Protein AF-A0A177D2L0-F1 (afdb_monomer_lite)

InterPro domains:
  IPR038883 Uncharacterized protein AN11006-like [PTHR42085] (9-120)
  IPR045518 2EXR domain [PF20150] (34-98)

pLDDT: mean 81.49, std 13.85, range [34.41, 97.06]

Structure (mmCIF, N/CA/C/O backbone):
data_AF-A0A177D2L0-F1
#
_entry.id   AF-A0A177D2L0-F1
#
l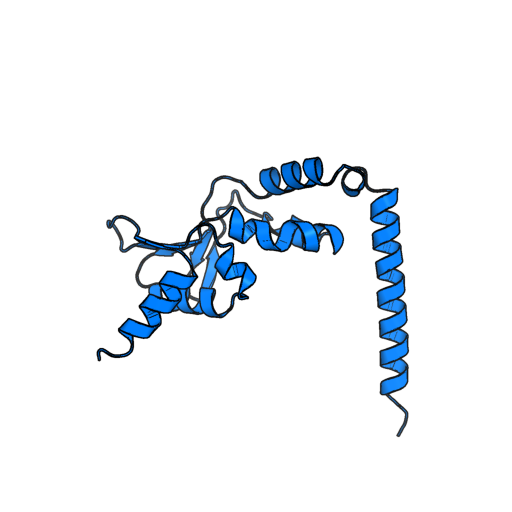oop_
_atom_site.group_PDB
_atom_site.id
_atom_site.type_symbol
_atom_site.label_atom_id
_atom_site.label_alt_id
_atom_site.label_comp_id
_atom_site.label_asym_id
_atom_site.label_entity_id
_atom_site.label_seq_id
_atom_site.pdbx_PDB_ins_code
_atom_site.Cartn_x
_atom_site.Cartn_y
_atom_site.Cartn_z
_atom_site.occupancy
_atom_site.B_iso_or_equiv
_atom_site.auth_seq_id
_atom_site.auth_comp_id
_atom_site.auth_asym_id
_atom_site.auth_atom_id
_atom_site.pdbx_PDB_model_num
ATOM 1 N N . MET A 1 1 ? -0.867 -37.130 28.688 1.00 40.59 1 MET A N 1
ATOM 2 C CA . MET A 1 1 ? -0.755 -36.187 27.551 1.00 40.59 1 MET A CA 1
ATOM 3 C C . MET A 1 1 ? -1.872 -35.152 27.675 1.00 40.59 1 MET A C 1
ATOM 5 O O . MET A 1 1 ? -3.003 -35.450 27.324 1.00 40.59 1 MET A O 1
ATOM 9 N N . LEU A 1 2 ? -1.595 -33.986 28.273 1.00 42.41 2 LEU A N 1
ATOM 10 C CA . LEU A 1 2 ? -2.592 -32.937 28.540 1.00 42.41 2 LEU A CA 1
ATOM 11 C C . LEU A 1 2 ? -2.680 -31.946 27.364 1.00 42.41 2 LEU A C 1
ATOM 13 O O . LEU A 1 2 ? -1.777 -31.159 27.110 1.00 42.41 2 LEU A O 1
ATOM 17 N N . ASN A 1 3 ? -3.772 -32.088 26.617 1.00 46.44 3 ASN A N 1
ATOM 18 C CA . ASN A 1 3 ? -4.626 -31.072 26.000 1.00 46.44 3 ASN A CA 1
ATOM 19 C C . ASN A 1 3 ? -4.050 -29.658 25.705 1.00 46.44 3 ASN A C 1
ATOM 21 O O . ASN A 1 3 ? -4.445 -28.681 26.334 1.00 46.44 3 ASN A O 1
ATOM 25 N N . ARG A 1 4 ? -3.193 -29.515 24.680 1.00 49.19 4 ARG A N 1
ATOM 26 C CA . ARG A 1 4 ? -2.777 -28.193 24.144 1.00 49.19 4 ARG A CA 1
ATOM 27 C C . ARG A 1 4 ? -3.890 -27.434 23.398 1.00 49.19 4 ARG A C 1
ATOM 29 O O . ARG A 1 4 ? -3.828 -26.215 23.286 1.00 49.19 4 ARG A O 1
ATOM 36 N N . ARG A 1 5 ? -4.924 -28.128 22.904 1.00 50.12 5 ARG A N 1
ATOM 37 C CA . ARG A 1 5 ? -5.971 -27.525 22.053 1.00 50.12 5 ARG A CA 1
ATOM 38 C C . ARG A 1 5 ? -6.966 -26.656 22.831 1.00 50.12 5 ARG A C 1
ATOM 40 O O . ARG A 1 5 ? -7.443 -25.657 22.304 1.00 50.12 5 ARG A O 1
ATOM 47 N N . SER A 1 6 ? -7.256 -26.988 24.090 1.00 52.00 6 SER A N 1
ATOM 48 C CA . SER A 1 6 ? -8.189 -26.199 24.912 1.00 52.00 6 SER A CA 1
ATOM 49 C C . SER A 1 6 ? -7.592 -24.878 25.410 1.00 52.00 6 SER A C 1
ATOM 51 O O . SER A 1 6 ? -8.316 -23.894 25.533 1.00 52.00 6 SER A O 1
ATOM 53 N N . THR A 1 7 ? -6.277 -24.818 25.639 1.00 55.44 7 THR A N 1
ATOM 54 C CA . THR A 1 7 ? -5.583 -23.585 26.047 1.00 55.44 7 THR A CA 1
ATOM 55 C C . THR A 1 7 ? -5.436 -22.586 24.897 1.00 55.44 7 THR A C 1
ATOM 57 O O . THR A 1 7 ? -5.599 -21.389 25.112 1.00 55.44 7 THR A O 1
ATOM 60 N N . GLU A 1 8 ? -5.200 -23.061 23.668 1.00 56.16 8 GLU A N 1
ATOM 61 C CA . GLU A 1 8 ? -5.127 -22.203 22.472 1.00 56.16 8 GLU A CA 1
ATOM 62 C C . GLU A 1 8 ? -6.487 -21.582 22.128 1.00 56.16 8 GLU A C 1
ATOM 64 O O . GLU A 1 8 ? -6.562 -20.399 21.800 1.00 56.16 8 GLU A O 1
ATOM 69 N N . SER A 1 9 ? -7.572 -22.350 22.283 1.00 60.62 9 SER A N 1
ATOM 70 C CA . SER A 1 9 ? -8.937 -21.862 22.067 1.00 60.62 9 SER A CA 1
ATOM 71 C C . SER A 1 9 ? -9.327 -20.754 23.050 1.00 60.62 9 SER A C 1
ATOM 73 O O . SER A 1 9 ? -9.903 -19.756 22.626 1.00 60.62 9 SER A O 1
ATOM 75 N N . GLY A 1 10 ? -9.014 -20.910 24.343 1.00 67.88 10 GLY A N 1
ATOM 76 C CA . GLY A 1 10 ? -9.335 -19.915 25.376 1.00 67.88 10 GLY A CA 1
ATOM 77 C C . GLY A 1 10 ? -8.504 -18.631 25.266 1.00 67.88 10 GLY A C 1
ATOM 78 O O . GLY A 1 10 ? -9.001 -17.527 25.494 1.00 67.88 10 GLY A O 1
ATOM 79 N N . PHE A 1 11 ? -7.240 -18.762 24.857 1.00 64.75 11 PHE A N 1
ATOM 80 C CA . PHE A 1 11 ? -6.363 -17.621 24.605 1.00 64.75 11 PHE A CA 1
ATOM 81 C C . PHE A 1 11 ? -6.813 -16.826 23.371 1.00 64.75 11 PHE A C 1
ATOM 83 O O . PHE A 1 11 ? -6.922 -15.602 23.429 1.00 64.75 11 PHE A O 1
ATOM 90 N N . ALA A 1 12 ? -7.156 -17.513 22.277 1.00 68.88 12 ALA A N 1
ATOM 91 C CA . ALA A 1 12 ? -7.667 -16.873 21.069 1.00 68.88 12 ALA A CA 1
ATOM 92 C C . ALA A 1 12 ? -8.987 -16.123 21.321 1.00 68.88 12 ALA A C 1
ATOM 94 O O . ALA A 1 12 ? -9.132 -14.989 20.864 1.00 68.88 12 ALA A O 1
ATOM 95 N N . SER A 1 13 ? -9.919 -16.700 22.090 1.00 67.44 13 SER A N 1
ATOM 96 C CA . SER A 1 13 ? -11.178 -16.027 22.435 1.00 67.44 13 SER A CA 1
ATOM 97 C C . SER A 1 13 ? -10.964 -14.755 23.257 1.00 67.44 13 SER A C 1
ATOM 99 O O . SER A 1 13 ? -11.576 -13.733 22.960 1.00 67.44 13 SER A O 1
ATOM 101 N N . HIS A 1 14 ? -10.051 -14.774 24.235 1.00 71.19 14 HIS A N 1
ATOM 102 C CA . HIS A 1 14 ? -9.740 -13.592 25.043 1.00 71.19 14 HIS A CA 1
ATOM 103 C C . HIS A 1 14 ? -9.082 -12.481 24.206 1.00 71.19 14 HIS A C 1
ATOM 105 O O . HIS A 1 14 ? -9.420 -11.305 24.342 1.00 71.19 14 HIS A O 1
ATOM 111 N N . VAL A 1 15 ? -8.158 -12.842 23.308 1.00 73.12 15 VAL A N 1
ATOM 112 C CA . VAL A 1 15 ? -7.499 -11.887 22.401 1.00 73.12 15 VAL A CA 1
ATOM 113 C C . VAL A 1 15 ? -8.511 -11.223 21.466 1.00 73.12 15 VAL A C 1
ATOM 115 O O . VAL A 1 15 ? -8.476 -10.004 21.313 1.00 73.12 15 VAL A O 1
ATOM 118 N N . LEU A 1 16 ? -9.433 -11.994 20.879 1.00 72.38 16 LEU A N 1
ATOM 119 C CA . LEU A 1 16 ? -10.491 -11.452 20.019 1.00 72.38 16 LEU A CA 1
ATOM 120 C C . LEU A 1 16 ? -11.417 -10.505 20.794 1.00 72.38 16 LEU A C 1
ATOM 122 O O . LEU A 1 16 ? -11.662 -9.391 20.339 1.00 72.38 16 LEU A O 1
ATOM 126 N N . GLN A 1 17 ? -11.833 -10.894 22.000 1.00 67.69 17 GLN A N 1
ATOM 127 C CA . GLN A 1 17 ? -12.688 -10.071 22.856 1.00 67.69 17 GLN A CA 1
ATOM 128 C C . GLN A 1 17 ? -12.019 -8.739 23.242 1.00 67.69 17 GLN A C 1
ATOM 130 O O . GLN A 1 17 ? -12.629 -7.678 23.126 1.00 67.69 17 GLN A O 1
ATOM 135 N N . THR A 1 18 ? -10.730 -8.772 23.596 1.00 77.50 18 THR A N 1
ATOM 136 C CA . THR A 1 18 ? -9.948 -7.565 23.936 1.00 77.50 18 THR A CA 1
ATOM 137 C C . THR A 1 18 ? -9.841 -6.615 22.736 1.00 77.50 18 THR A C 1
ATOM 139 O O . THR A 1 18 ? -9.815 -5.391 22.859 1.00 77.50 18 THR A O 1
ATOM 142 N N . GLN A 1 19 ? -9.778 -7.172 21.534 1.00 75.75 19 GLN A N 1
ATOM 143 C CA . GLN A 1 19 ? -9.618 -6.410 20.307 1.00 75.75 19 GLN A CA 1
ATOM 144 C C . GLN A 1 19 ? -10.923 -5.766 19.824 1.00 75.75 19 GLN A C 1
ATOM 146 O O . GLN A 1 19 ? -10.897 -4.660 19.272 1.00 75.75 19 GLN A O 1
ATOM 151 N N . ASP A 1 20 ? -12.053 -6.430 20.049 1.00 79.38 20 ASP A N 1
ATOM 152 C CA . ASP A 1 20 ? -13.378 -5.861 19.812 1.00 79.38 20 ASP A CA 1
ATOM 153 C C . ASP A 1 20 ? -13.650 -4.708 20.786 1.00 79.38 20 ASP A C 1
ATOM 155 O O . ASP A 1 20 ? -14.144 -3.653 20.383 1.00 79.38 20 ASP A O 1
ATOM 159 N N . GLU A 1 21 ? -13.219 -4.842 22.043 1.00 85.31 21 GLU A N 1
ATOM 160 C CA . GLU A 1 21 ? -13.268 -3.762 23.030 1.00 85.31 21 GLU A CA 1
ATOM 161 C C . GLU A 1 21 ? -12.423 -2.553 22.611 1.00 85.31 21 GLU A C 1
ATOM 163 O O . GLU A 1 21 ? -12.919 -1.425 22.649 1.00 85.31 21 GLU A O 1
ATOM 168 N N . ILE A 1 22 ? -11.189 -2.768 22.134 1.00 84.19 22 ILE A N 1
ATOM 169 C CA . ILE A 1 22 ? -10.336 -1.694 21.595 1.00 84.19 22 ILE A CA 1
ATOM 170 C C . ILE A 1 22 ? -11.007 -1.026 20.390 1.00 84.19 22 ILE A C 1
ATOM 172 O O . ILE A 1 22 ? -11.019 0.200 20.293 1.00 84.19 22 ILE A O 1
ATOM 176 N N . SER A 1 23 ? -11.597 -1.806 19.483 1.00 83.00 23 SER A N 1
ATOM 177 C CA . SER A 1 23 ? -12.255 -1.278 18.280 1.00 83.00 23 SER A CA 1
ATOM 178 C C . SER A 1 23 ? -13.496 -0.446 18.633 1.00 83.00 23 SER A C 1
ATOM 180 O O . SER A 1 23 ? -13.704 0.640 18.081 1.00 83.00 23 SER A O 1
ATOM 182 N N . ARG A 1 24 ? -14.273 -0.887 19.629 1.00 84.31 24 ARG A N 1
ATOM 183 C CA . ARG A 1 24 ? -15.408 -0.135 20.179 1.00 84.31 24 ARG A CA 1
ATOM 184 C C . ARG A 1 24 ? -14.954 1.154 20.864 1.00 84.31 24 ARG A C 1
ATOM 186 O O . ARG A 1 24 ? -15.498 2.219 20.582 1.00 84.31 24 ARG A O 1
ATOM 193 N N . CYS A 1 25 ? -13.935 1.086 21.721 1.00 86.25 25 CYS A N 1
ATOM 194 C CA . CYS A 1 25 ? -13.363 2.259 22.385 1.00 86.25 25 CYS A CA 1
ATOM 195 C C . CYS A 1 25 ? -12.812 3.272 21.378 1.00 86.25 25 CYS A C 1
ATOM 197 O O . CYS A 1 25 ? -13.054 4.466 21.524 1.00 86.25 25 CYS A O 1
ATOM 199 N N . ASN A 1 26 ? -12.133 2.805 20.332 1.00 86.31 26 ASN A N 1
ATOM 200 C CA . ASN A 1 26 ? -11.647 3.639 19.240 1.00 86.31 26 ASN A CA 1
ATOM 201 C C . ASN A 1 26 ? -12.795 4.364 18.536 1.00 86.31 26 ASN A C 1
ATOM 203 O O . ASN A 1 26 ? -12.710 5.569 18.323 1.00 86.31 26 ASN A O 1
ATOM 207 N N . THR A 1 27 ? -13.892 3.661 18.254 1.00 83.62 27 THR A N 1
ATOM 208 C CA . THR A 1 27 ? -15.076 4.255 17.620 1.00 83.62 27 THR A CA 1
ATOM 209 C C . THR A 1 27 ? -15.719 5.332 18.495 1.00 83.62 27 THR A C 1
ATOM 211 O O . THR A 1 27 ? -16.164 6.344 17.971 1.00 83.62 27 THR A O 1
ATOM 214 N N . MET A 1 28 ? -15.759 5.168 19.822 1.00 86.12 28 MET A N 1
ATOM 215 C CA . MET A 1 28 ? -16.394 6.162 20.702 1.00 86.12 28 MET A CA 1
ATOM 216 C C . MET A 1 28 ? -15.477 7.324 21.093 1.00 86.12 28 MET A C 1
ATOM 218 O O . MET A 1 28 ? -15.944 8.450 21.251 1.00 86.12 28 MET A O 1
ATOM 222 N N . ASN A 1 29 ? -14.181 7.065 21.263 1.00 90.12 29 ASN A N 1
ATOM 223 C CA . ASN A 1 29 ? -13.267 8.012 21.900 1.00 90.12 29 ASN A CA 1
ATOM 224 C C . ASN A 1 29 ? -12.296 8.674 20.917 1.00 90.12 29 ASN A C 1
ATOM 226 O O . ASN A 1 29 ? -11.773 9.742 21.222 1.00 90.12 29 ASN A O 1
ATOM 230 N N . SER A 1 30 ? -12.059 8.094 19.734 1.00 91.19 30 SER A N 1
ATOM 231 C CA . SER A 1 30 ? -11.182 8.706 18.731 1.00 91.19 30 SER A CA 1
ATOM 232 C C . SER A 1 30 ? -11.914 9.830 17.993 1.00 91.19 30 SER A C 1
ATOM 234 O O . SER A 1 30 ? -12.927 9.572 17.339 1.00 91.19 30 SER A O 1
ATOM 236 N N . PRO A 1 31 ? -11.417 11.080 18.019 1.00 93.12 31 PRO A N 1
ATOM 237 C CA . PRO A 1 31 ? -11.970 12.147 17.189 1.00 93.12 31 PRO A CA 1
ATOM 238 C C . PRO A 1 31 ? -11.898 11.816 15.695 1.00 93.12 31 PRO A C 1
ATOM 240 O O . PRO A 1 31 ? -12.815 12.156 14.961 1.00 93.12 31 PRO A O 1
ATOM 243 N N . LEU A 1 32 ? -10.845 11.112 15.267 1.00 93.88 32 LEU A N 1
ATOM 244 C CA . LEU A 1 32 ? -10.608 10.737 13.873 1.00 93.88 32 LEU A CA 1
ATOM 245 C C . LEU A 1 32 ? -11.553 9.625 13.398 1.00 93.88 32 LEU A C 1
ATOM 247 O O . LEU A 1 32 ? -12.110 9.717 12.308 1.00 93.88 32 LEU A O 1
ATOM 251 N N . LEU A 1 33 ? -11.767 8.586 14.213 1.00 92.56 33 LEU A N 1
ATOM 252 C CA . LEU A 1 33 ? -12.590 7.431 13.815 1.00 92.56 33 LEU A CA 1
ATOM 253 C C . LEU A 1 33 ? -14.097 7.667 13.982 1.00 92.56 33 LEU A C 1
ATOM 255 O O . LEU A 1 33 ? -14.888 6.889 13.456 1.00 92.56 33 LEU A O 1
ATOM 259 N N . ARG A 1 34 ? -14.493 8.763 14.644 1.00 91.50 34 ARG A N 1
ATOM 260 C CA . ARG A 1 34 ? -15.882 9.249 14.684 1.00 91.50 34 ARG A CA 1
ATOM 261 C C . ARG A 1 34 ? -16.296 10.066 13.465 1.00 91.50 34 ARG A C 1
ATOM 263 O O . ARG A 1 34 ? -17.486 10.315 13.293 1.00 91.50 34 ARG A O 1
ATOM 270 N N . LEU A 1 35 ? -15.344 10.517 12.649 1.00 93.69 35 LEU A N 1
ATOM 271 C CA . LEU A 1 35 ? -15.663 11.254 11.427 1.00 93.69 35 LEU A CA 1
ATOM 272 C C . LEU A 1 35 ? -16.411 10.345 10.443 1.00 93.69 35 LEU A C 1
ATOM 274 O O . LEU A 1 35 ? -16.155 9.142 10.447 1.00 93.69 35 LEU A O 1
ATOM 278 N N . PRO A 1 36 ? -17.274 10.885 9.567 1.00 94.00 36 PRO A N 1
ATOM 279 C CA . PRO A 1 36 ? -17.843 10.130 8.452 1.00 94.00 36 PRO A CA 1
ATOM 280 C C . PRO A 1 36 ? -16.761 9.498 7.567 1.00 94.00 36 PRO A C 1
ATOM 282 O O . PRO A 1 36 ? -15.643 10.016 7.473 1.00 94.00 36 PRO A O 1
ATOM 285 N N . ALA A 1 37 ? -17.087 8.378 6.918 1.00 93.38 37 ALA A N 1
ATOM 286 C CA . ALA A 1 37 ? -16.131 7.618 6.112 1.00 93.38 37 ALA A CA 1
ATOM 287 C C . ALA A 1 37 ? -15.540 8.456 4.968 1.00 93.38 37 ALA A C 1
ATOM 289 O O . ALA A 1 37 ? -14.360 8.329 4.662 1.00 93.38 37 ALA A O 1
ATOM 290 N N . GLU A 1 38 ? -16.323 9.368 4.394 1.00 96.12 38 GLU A N 1
ATOM 291 C CA . GLU A 1 38 ? -15.907 10.290 3.339 1.00 96.12 38 GLU A CA 1
ATOM 292 C C . GLU A 1 38 ? -14.746 11.174 3.804 1.00 96.12 38 GLU A C 1
ATOM 294 O O . GLU A 1 38 ? -13.726 11.286 3.125 1.00 96.12 38 GLU A O 1
ATOM 299 N N . ILE A 1 39 ? -14.867 11.747 5.004 1.00 97.06 39 ILE A N 1
ATOM 300 C CA . ILE A 1 39 ? -13.831 12.608 5.580 1.00 97.06 39 ILE A CA 1
ATOM 301 C C . ILE A 1 39 ? -12.594 11.787 5.940 1.00 97.06 39 ILE A C 1
ATOM 303 O O . ILE A 1 39 ? -11.472 12.230 5.694 1.00 97.06 39 ILE A O 1
ATOM 307 N N . ARG A 1 40 ? -12.774 10.574 6.477 1.00 96.12 40 ARG A N 1
ATOM 308 C CA . ARG A 1 40 ? -11.644 9.678 6.757 1.00 96.12 40 ARG A CA 1
ATOM 309 C C . ARG A 1 40 ? -10.894 9.318 5.479 1.00 96.12 40 ARG A C 1
ATOM 311 O O . ARG A 1 40 ? -9.682 9.482 5.446 1.00 96.12 40 ARG A O 1
ATOM 318 N N . ASN A 1 41 ? -11.600 8.953 4.410 1.00 95.00 41 ASN A N 1
ATOM 319 C CA . ASN A 1 41 ? -11.002 8.654 3.110 1.00 95.00 41 ASN A CA 1
ATOM 320 C C . ASN A 1 41 ? -10.207 9.844 2.560 1.00 95.00 41 ASN A C 1
ATOM 322 O O . ASN A 1 41 ? -9.088 9.655 2.095 1.00 95.00 41 ASN A O 1
ATOM 326 N N . MET A 1 42 ? -10.721 11.075 2.676 1.00 95.31 42 MET A N 1
ATOM 327 C CA . MET A 1 42 ? -9.965 12.278 2.298 1.00 95.31 42 MET A CA 1
ATOM 328 C C . MET A 1 42 ? -8.666 12.419 3.103 1.00 95.31 42 MET A C 1
ATOM 330 O O . MET A 1 42 ? -7.613 12.691 2.528 1.00 95.31 42 MET A O 1
ATOM 334 N N . ILE A 1 43 ? -8.722 12.208 4.423 1.00 94.94 43 ILE A N 1
ATOM 335 C CA . ILE A 1 43 ? -7.545 12.267 5.301 1.00 94.94 43 ILE A CA 1
ATOM 336 C C . ILE A 1 43 ? -6.541 11.173 4.932 1.00 94.94 43 ILE A C 1
ATOM 338 O O . ILE A 1 43 ? -5.348 11.453 4.832 1.00 94.94 43 ILE A O 1
ATOM 342 N N . TRP A 1 44 ? -7.003 9.941 4.716 1.00 94.19 44 TRP A N 1
ATOM 343 C CA . TRP A 1 44 ? -6.160 8.812 4.334 1.00 94.19 44 TRP A CA 1
ATOM 344 C C . TRP A 1 44 ? -5.469 9.058 3.005 1.00 94.19 44 TRP A C 1
ATOM 346 O O . TRP A 1 44 ? -4.248 8.942 2.941 1.00 94.19 44 TRP A O 1
ATOM 356 N N . THR A 1 45 ? -6.218 9.473 1.984 1.00 92.56 45 THR A N 1
ATOM 357 C CA . THR A 1 45 ? -5.665 9.829 0.678 1.00 92.56 45 THR A CA 1
ATOM 358 C C . THR A 1 45 ? -4.650 10.951 0.808 1.00 92.56 45 THR A C 1
ATOM 360 O O . THR A 1 45 ? -3.559 10.826 0.278 1.00 92.56 45 THR A O 1
ATOM 363 N N . PHE A 1 46 ? -4.930 12.007 1.574 1.00 90.19 46 PHE A N 1
ATOM 364 C CA . PHE A 1 46 ? -3.971 13.096 1.762 1.00 90.19 46 PHE A CA 1
ATOM 365 C C . PHE A 1 46 ? -2.702 12.651 2.509 1.00 90.19 46 PHE A C 1
ATOM 367 O O . PHE A 1 46 ? -1.585 12.996 2.126 1.00 90.19 46 PHE A O 1
ATOM 374 N N . ALA A 1 47 ? -2.846 11.849 3.565 1.00 89.25 47 ALA A N 1
ATOM 375 C CA . ALA A 1 47 ? -1.714 11.324 4.327 1.00 89.25 47 ALA A CA 1
ATOM 376 C C . ALA A 1 47 ? -0.846 10.371 3.487 1.00 89.25 47 ALA A C 1
ATOM 378 O O . ALA A 1 47 ? 0.384 10.357 3.636 1.00 89.25 47 ALA A O 1
ATOM 379 N N . LEU A 1 48 ? -1.499 9.596 2.613 1.00 89.00 48 LEU A N 1
ATOM 380 C CA . LEU A 1 48 ? -0.906 8.575 1.760 1.00 89.00 48 LEU A CA 1
ATOM 381 C C . LEU A 1 48 ? -0.613 9.059 0.330 1.00 89.00 48 LEU A C 1
ATOM 383 O O . LEU A 1 48 ? -0.009 8.326 -0.449 1.00 89.00 48 LEU A O 1
ATOM 387 N N . ASP A 1 49 ? -0.923 10.291 -0.044 1.00 85.94 49 ASP A N 1
ATOM 388 C CA . ASP A 1 49 ? -0.556 10.825 -1.347 1.00 85.94 49 ASP A CA 1
ATOM 389 C C . ASP A 1 49 ? 0.443 11.970 -1.238 1.00 85.94 49 ASP A C 1
ATOM 391 O O . ASP A 1 49 ? 0.135 13.149 -1.365 1.00 85.94 49 ASP A O 1
ATOM 395 N N . ARG A 1 50 ? 1.704 11.596 -1.017 1.00 78.12 50 ARG A N 1
ATOM 396 C CA . ARG A 1 50 ? 2.823 12.544 -0.960 1.00 78.12 50 ARG A CA 1
ATOM 397 C C . ARG A 1 50 ? 3.500 12.789 -2.315 1.00 78.12 50 ARG A C 1
ATOM 399 O O . ARG A 1 50 ? 4.653 13.206 -2.342 1.00 78.12 50 ARG A O 1
ATOM 406 N N . GLY A 1 51 ? 2.827 12.483 -3.430 1.00 72.75 51 GLY A N 1
ATOM 407 C CA . GLY A 1 51 ? 3.283 12.846 -4.782 1.00 72.75 51 GLY A CA 1
ATOM 408 C C . GLY A 1 51 ? 4.592 12.205 -5.266 1.00 72.75 51 GLY A C 1
ATOM 409 O O . GLY A 1 51 ? 5.178 12.677 -6.235 1.00 72.75 51 GLY A O 1
ATOM 410 N N . GLN A 1 52 ? 5.080 11.155 -4.600 1.00 79.19 52 GLN A N 1
ATOM 411 C CA . GLN A 1 52 ? 6.310 10.456 -4.980 1.00 79.19 52 GLN A CA 1
ATOM 412 C C . GLN A 1 52 ? 6.053 8.988 -5.311 1.00 79.19 52 GLN A C 1
ATOM 414 O O . GLN A 1 52 ? 5.307 8.308 -4.600 1.00 79.19 52 GLN A O 1
ATOM 419 N N . ASP A 1 53 ? 6.709 8.521 -6.373 1.00 84.38 53 ASP A N 1
ATOM 420 C CA . ASP A 1 53 ? 6.744 7.118 -6.780 1.00 84.38 53 ASP A CA 1
ATOM 421 C C . ASP A 1 53 ? 7.574 6.293 -5.783 1.00 84.38 53 ASP A C 1
ATOM 423 O O . ASP A 1 53 ? 8.522 6.786 -5.165 1.00 84.38 53 ASP A O 1
ATOM 427 N N . ILE A 1 54 ? 7.222 5.015 -5.635 1.00 85.44 54 ILE A N 1
ATOM 428 C CA . ILE A 1 54 ? 7.975 4.064 -4.813 1.00 85.44 54 ILE A CA 1
ATOM 429 C C . ILE A 1 54 ? 9.011 3.385 -5.708 1.00 85.44 54 ILE A C 1
ATOM 431 O O . ILE A 1 54 ? 8.656 2.733 -6.692 1.00 85.44 54 ILE A O 1
ATOM 435 N N . GLU A 1 55 ? 10.292 3.524 -5.372 1.00 85.25 55 GLU A N 1
ATOM 436 C CA . GLU A 1 55 ? 11.380 2.855 -6.088 1.00 85.25 55 GLU A CA 1
ATOM 437 C C . GLU A 1 55 ? 11.572 1.439 -5.526 1.00 85.25 55 GLU A C 1
ATOM 439 O O . GLU A 1 55 ? 11.761 1.240 -4.325 1.00 85.25 55 GLU A O 1
ATOM 444 N N . LEU A 1 56 ? 11.529 0.435 -6.398 1.00 83.69 56 LEU A N 1
ATOM 445 C CA . LEU A 1 56 ? 11.881 -0.938 -6.064 1.00 83.69 56 LEU A CA 1
ATOM 446 C C . LEU A 1 56 ? 13.395 -1.112 -6.189 1.00 83.69 56 LEU A C 1
ATOM 448 O O . LEU A 1 56 ? 13.983 -0.885 -7.248 1.00 83.69 56 LEU A O 1
ATOM 452 N N . LEU A 1 57 ? 14.020 -1.569 -5.111 1.00 78.12 57 LEU A N 1
ATOM 453 C CA . LEU A 1 57 ? 15.432 -1.907 -5.077 1.00 78.12 57 LEU A CA 1
ATOM 454 C C . LEU A 1 57 ? 15.689 -3.328 -5.571 1.00 78.12 57 LEU A C 1
ATOM 456 O O . LEU A 1 57 ? 14.812 -4.202 -5.627 1.00 78.12 57 LEU A O 1
ATOM 460 N N . ARG A 1 58 ? 16.967 -3.578 -5.869 1.00 68.94 58 ARG A N 1
ATOM 461 C CA . ARG A 1 58 ? 17.497 -4.932 -6.055 1.00 68.94 58 ARG A CA 1
ATOM 462 C C . ARG A 1 58 ? 17.106 -5.749 -4.815 1.00 68.94 58 ARG A C 1
ATOM 464 O O . ARG A 1 58 ? 17.254 -5.262 -3.704 1.00 68.94 58 ARG A O 1
ATOM 471 N N . HIS A 1 59 ? 16.569 -6.953 -5.024 1.00 70.12 59 HIS A N 1
ATOM 472 C CA . HIS A 1 59 ? 15.952 -7.828 -4.003 1.00 70.12 59 HIS A CA 1
ATOM 473 C C . HIS A 1 59 ? 14.485 -7.555 -3.622 1.00 70.12 59 HIS A C 1
ATOM 475 O O . HIS A 1 59 ? 13.976 -8.199 -2.706 1.00 70.12 59 HIS A O 1
ATOM 481 N N . SER A 1 60 ? 13.763 -6.724 -4.385 1.00 67.50 60 SER A N 1
ATOM 482 C CA . SER A 1 60 ? 12.334 -6.437 -4.147 1.00 67.50 60 SER A CA 1
ATOM 483 C C . SER A 1 60 ? 12.072 -5.703 -2.822 1.00 67.50 60 SER A C 1
ATOM 485 O O . SER A 1 60 ? 10.960 -5.756 -2.296 1.00 67.50 60 SER A O 1
ATOM 487 N N . GLU A 1 61 ? 13.090 -5.030 -2.288 1.00 74.69 61 GLU A N 1
ATOM 488 C CA . GLU A 1 61 ? 12.941 -4.085 -1.185 1.00 74.69 61 GLU A CA 1
ATOM 489 C C . GLU A 1 61 ? 12.372 -2.764 -1.709 1.00 74.69 61 GLU A C 1
ATOM 491 O O . GLU A 1 61 ? 12.592 -2.394 -2.862 1.00 74.69 61 GLU A O 1
ATOM 496 N N . LEU A 1 62 ? 11.618 -2.053 -0.873 1.00 76.50 62 LEU A N 1
ATOM 497 C CA . LEU A 1 62 ? 11.064 -0.748 -1.223 1.00 76.50 62 LEU A CA 1
ATOM 498 C C . LEU A 1 62 ? 12.012 0.340 -0.721 1.00 76.50 62 LEU A C 1
ATOM 500 O O . LEU A 1 62 ? 12.269 0.423 0.481 1.00 76.50 62 LEU A O 1
ATOM 504 N N . ARG A 1 63 ? 12.492 1.201 -1.619 1.00 76.19 63 ARG A N 1
ATOM 505 C CA . ARG A 1 63 ? 13.129 2.458 -1.236 1.00 76.19 63 ARG A CA 1
ATOM 506 C C . ARG A 1 63 ? 12.090 3.556 -1.225 1.00 76.19 63 ARG A C 1
ATOM 508 O O . ARG A 1 63 ? 11.529 3.945 -2.246 1.00 76.19 63 ARG A O 1
ATOM 515 N N . PHE A 1 64 ? 11.886 4.076 -0.031 1.00 71.81 64 PHE A N 1
ATOM 516 C CA . PHE A 1 64 ? 11.117 5.279 0.191 1.00 71.81 64 PHE A CA 1
ATOM 517 C C . PHE A 1 64 ? 12.079 6.472 0.134 1.00 71.81 64 PHE A C 1
ATOM 519 O O . PHE A 1 64 ? 13.116 6.440 0.807 1.00 71.81 64 PHE A O 1
ATOM 526 N N . PRO A 1 65 ? 11.781 7.527 -0.644 1.00 68.12 65 PRO A N 1
ATOM 527 C CA . PRO A 1 65 ? 12.428 8.820 -0.469 1.00 68.12 65 PRO A CA 1
ATOM 528 C C . PRO A 1 65 ? 12.401 9.236 1.007 1.00 68.12 65 PRO A C 1
ATOM 530 O O . PRO A 1 65 ? 11.475 8.882 1.736 1.00 68.12 65 PRO A O 1
ATOM 533 N N . HIS A 1 66 ? 13.383 10.014 1.464 1.00 67.00 66 HIS A N 1
ATOM 534 C CA . HIS A 1 66 ? 13.438 10.468 2.864 1.00 67.00 66 HIS A CA 1
ATOM 535 C C . HIS A 1 66 ? 12.158 11.207 3.305 1.00 67.00 66 HIS A C 1
ATOM 537 O O . HIS A 1 66 ? 11.749 11.118 4.458 1.00 67.00 66 HIS A O 1
ATOM 543 N N . THR A 1 67 ? 11.473 11.852 2.364 1.00 64.62 67 THR A N 1
ATOM 544 C CA . THR A 1 67 ? 10.164 12.509 2.514 1.00 64.62 67 THR A CA 1
ATOM 545 C C . THR A 1 67 ? 8.982 11.551 2.732 1.00 64.62 67 THR A C 1
ATOM 547 O O . THR A 1 67 ? 7.900 12.003 3.103 1.00 64.62 67 THR A O 1
ATOM 550 N N . LEU A 1 68 ? 9.173 10.242 2.535 1.00 67.44 68 LEU A N 1
ATOM 551 C CA . LEU A 1 68 ? 8.199 9.171 2.786 1.00 67.44 68 LEU A CA 1
ATOM 552 C C . LEU A 1 68 ? 8.546 8.331 4.035 1.00 67.44 68 LEU A C 1
ATOM 554 O O . LEU A 1 68 ? 7.986 7.248 4.224 1.00 67.44 68 LEU A O 1
ATOM 558 N N . GLN A 1 69 ? 9.454 8.785 4.910 1.00 66.56 69 GLN A N 1
ATOM 559 C CA . GLN A 1 69 ? 9.694 8.099 6.185 1.00 66.56 69 GLN A CA 1
ATOM 560 C C . GLN A 1 69 ? 8.390 7.992 6.990 1.00 66.56 69 GLN A C 1
ATOM 562 O O . GLN A 1 69 ? 7.632 8.952 7.109 1.00 66.56 69 GLN A O 1
ATOM 567 N N . ASN A 1 70 ? 8.116 6.797 7.520 1.00 73.00 70 ASN A N 1
ATOM 568 C CA . ASN A 1 70 ? 6.883 6.451 8.239 1.00 73.00 70 ASN A CA 1
ATOM 569 C C . ASN A 1 70 ? 5.591 6.571 7.417 1.00 73.00 70 ASN A C 1
ATOM 571 O O . ASN A 1 70 ? 4.506 6.505 7.985 1.00 73.00 70 ASN A O 1
ATOM 575 N N . TYR A 1 71 ? 5.667 6.678 6.091 1.00 78.00 71 TYR A N 1
ATOM 576 C CA . TYR A 1 71 ? 4.492 6.762 5.223 1.00 78.00 71 TYR A CA 1
ATOM 577 C C . TYR A 1 71 ? 3.497 5.606 5.438 1.00 78.00 71 TYR A C 1
ATOM 579 O O . TYR A 1 71 ? 2.292 5.823 5.503 1.00 78.00 71 TYR A O 1
ATOM 587 N N . LEU A 1 72 ? 4.003 4.383 5.639 1.00 85.50 72 LEU A N 1
ATOM 588 C CA . LEU A 1 72 ? 3.163 3.213 5.913 1.00 85.50 72 LEU A CA 1
ATOM 589 C C . LEU A 1 72 ? 2.759 3.066 7.386 1.00 85.50 72 LEU A C 1
ATOM 591 O O . LEU A 1 72 ? 2.008 2.152 7.707 1.00 85.50 72 LEU A O 1
ATOM 595 N N . SER A 1 73 ? 3.235 3.930 8.290 1.00 89.00 73 SER A N 1
ATOM 596 C CA . SER A 1 73 ? 2.953 3.808 9.732 1.00 89.00 73 SER A CA 1
ATOM 597 C C . SER A 1 73 ? 1.457 3.825 10.037 1.00 89.00 73 SER A C 1
ATOM 599 O O . SER A 1 73 ? 1.008 3.098 10.920 1.00 89.00 73 SER A O 1
ATOM 601 N N . LEU A 1 74 ? 0.681 4.575 9.245 1.00 89.75 74 LEU A N 1
ATOM 602 C CA . LEU A 1 74 ? -0.770 4.655 9.359 1.00 89.75 74 LEU A CA 1
ATOM 603 C C . LEU A 1 74 ? -1.437 3.274 9.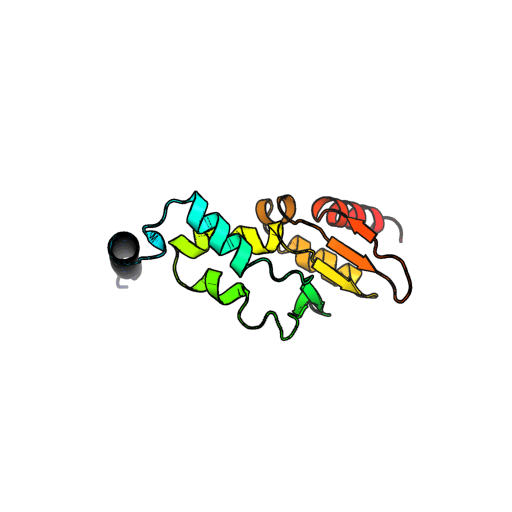261 1.00 89.75 74 LEU A C 1
ATOM 605 O O . LEU A 1 74 ? -2.346 2.977 10.034 1.00 89.75 74 LEU A O 1
ATOM 609 N N . LEU A 1 75 ? -0.935 2.401 8.382 1.00 91.31 75 LEU A N 1
ATOM 610 C CA . LEU A 1 75 ? -1.479 1.057 8.181 1.00 91.31 75 LEU A CA 1
ATOM 611 C C . LEU A 1 75 ? -1.327 0.182 9.434 1.00 91.31 75 LEU A C 1
ATOM 613 O O . LEU A 1 75 ? -2.042 -0.803 9.579 1.00 91.31 75 LEU A O 1
ATOM 617 N N . PHE A 1 76 ? -0.416 0.523 10.347 1.00 90.31 76 PHE A N 1
ATOM 618 C CA . PHE A 1 76 ? -0.095 -0.289 11.520 1.00 90.31 76 PHE A CA 1
ATOM 619 C C . PHE A 1 76 ? -0.710 0.230 12.827 1.00 90.31 76 PHE A C 1
ATOM 621 O O . PHE A 1 76 ? -0.475 -0.366 13.874 1.00 90.31 76 PHE A O 1
ATOM 628 N N . VAL A 1 77 ? -1.503 1.308 12.796 1.00 89.31 77 VAL A N 1
ATOM 629 C CA . VAL A 1 77 ? -2.047 1.929 14.019 1.00 89.31 77 VAL A CA 1
ATOM 630 C C . VAL A 1 77 ? -3.111 1.051 14.681 1.00 89.31 77 VAL A C 1
ATOM 632 O O . VAL A 1 77 ? -3.012 0.719 15.860 1.00 89.31 77 VAL A O 1
ATOM 635 N N . CYS A 1 78 ? -4.156 0.681 13.940 1.00 88.62 78 CYS A N 1
ATOM 636 C CA . CYS A 1 78 ? -5.209 -0.205 14.428 1.00 88.62 78 CYS A CA 1
ATOM 637 C C . CYS A 1 78 ? -5.886 -0.942 13.268 1.00 88.62 78 CYS A C 1
ATOM 639 O O . CYS A 1 78 ? -5.730 -0.576 12.103 1.00 88.62 78 CYS A O 1
ATOM 641 N N . ARG A 1 79 ? -6.674 -1.978 13.581 1.00 87.38 79 ARG A N 1
ATOM 642 C CA . ARG A 1 79 ? -7.327 -2.816 12.561 1.00 87.38 79 ARG A CA 1
ATOM 643 C C . ARG A 1 79 ? -8.347 -2.066 11.710 1.00 87.38 79 ARG A C 1
ATOM 645 O O . ARG A 1 79 ? -8.436 -2.353 10.523 1.00 87.38 79 ARG A O 1
ATOM 652 N N . GLN A 1 80 ? -9.073 -1.107 12.290 1.00 89.31 80 GLN A N 1
ATOM 653 C CA . GLN A 1 80 ? -10.016 -0.277 11.537 1.00 89.31 80 GLN A CA 1
ATOM 654 C C . GLN A 1 80 ? -9.281 0.564 10.485 1.00 89.31 80 GLN A C 1
ATOM 656 O O . GLN A 1 80 ? -9.619 0.500 9.309 1.00 89.31 80 GLN A O 1
ATOM 661 N N . ILE A 1 81 ? -8.221 1.277 10.884 1.00 92.88 81 ILE A N 1
ATOM 662 C CA . ILE A 1 81 ? -7.412 2.075 9.953 1.00 92.88 81 ILE A CA 1
ATOM 663 C C . ILE A 1 81 ? -6.753 1.172 8.909 1.00 92.88 81 ILE A C 1
ATOM 665 O O . ILE A 1 81 ? -6.779 1.491 7.725 1.00 92.88 81 ILE A O 1
ATOM 669 N N . HIS A 1 82 ? -6.208 0.021 9.308 1.00 93.38 82 HIS A N 1
ATOM 670 C CA . HIS A 1 82 ? -5.635 -0.934 8.362 1.00 93.38 82 HIS A CA 1
ATOM 671 C C . HIS A 1 82 ? -6.668 -1.381 7.315 1.00 93.38 82 HIS A C 1
ATOM 673 O O . HIS A 1 82 ? -6.365 -1.397 6.127 1.00 93.38 82 HIS A O 1
ATOM 679 N N . ALA A 1 83 ? -7.890 -1.724 7.734 1.00 92.81 83 ALA A N 1
ATOM 680 C CA . ALA A 1 83 ? -8.950 -2.149 6.821 1.00 92.81 83 ALA A CA 1
ATOM 681 C C . ALA A 1 83 ? -9.334 -1.053 5.812 1.00 92.81 83 ALA A C 1
ATOM 683 O O . ALA A 1 83 ? -9.563 -1.364 4.648 1.00 92.81 83 ALA A O 1
ATOM 684 N N . GLU A 1 84 ? -9.350 0.213 6.236 1.00 94.19 84 GLU A N 1
ATOM 685 C CA . GLU A 1 84 ? -9.662 1.357 5.368 1.00 94.19 84 GLU A CA 1
ATOM 686 C C . GLU A 1 84 ? -8.496 1.754 4.444 1.00 94.19 84 GLU A C 1
ATOM 688 O O . GLU A 1 84 ? -8.723 2.315 3.378 1.00 94.19 84 GLU A O 1
ATOM 693 N N . THR A 1 85 ? -7.244 1.472 4.827 1.00 95.19 85 THR A N 1
ATOM 694 C CA . THR A 1 85 ? -6.060 2.046 4.157 1.00 95.19 85 THR A CA 1
ATOM 695 C C . THR A 1 85 ? -5.158 1.044 3.443 1.00 95.19 85 THR A C 1
ATOM 697 O O . THR A 1 85 ? -4.307 1.460 2.662 1.00 95.19 85 THR A O 1
ATOM 700 N N . ALA A 1 86 ? -5.319 -0.267 3.649 1.00 94.62 86 ALA A N 1
ATOM 701 C CA . ALA A 1 86 ? -4.372 -1.273 3.152 1.00 94.62 86 ALA A CA 1
ATOM 702 C C . ALA A 1 86 ? -4.198 -1.301 1.620 1.00 94.62 86 ALA A C 1
ATOM 704 O O . ALA A 1 86 ? -3.155 -1.750 1.136 1.00 94.62 86 ALA A O 1
ATOM 705 N N . LEU A 1 87 ? -5.201 -0.845 0.862 1.00 95.56 87 LEU A N 1
ATOM 706 C CA . LEU A 1 87 ? -5.146 -0.772 -0.601 1.00 95.56 87 LEU A CA 1
ATOM 707 C C . LEU A 1 87 ? -4.651 0.581 -1.126 1.00 95.56 87 LEU A C 1
ATOM 709 O O . LEU A 1 87 ? -4.080 0.627 -2.213 1.00 95.56 87 LEU A O 1
ATOM 713 N N . LEU A 1 88 ? -4.754 1.650 -0.335 1.00 94.25 88 LEU A N 1
ATOM 714 C CA . LEU A 1 88 ? -4.417 3.008 -0.767 1.00 94.25 88 LEU A CA 1
ATOM 715 C C . LEU A 1 88 ? -2.962 3.171 -1.242 1.00 94.25 88 LEU A C 1
ATOM 717 O O . LEU A 1 88 ? -2.755 3.838 -2.253 1.00 94.25 88 LEU A O 1
ATOM 721 N N . PRO A 1 89 ? -1.932 2.543 -0.632 1.00 92.38 89 PRO A N 1
ATOM 722 C CA . PRO A 1 89 ? -0.582 2.607 -1.188 1.00 92.38 89 PRO A CA 1
ATOM 723 C C . PRO A 1 89 ? -0.470 2.028 -2.598 1.00 92.38 89 PRO A C 1
ATOM 725 O O . PRO A 1 89 ? 0.428 2.413 -3.332 1.00 92.38 89 PRO A O 1
ATOM 728 N N . TYR A 1 90 ? -1.341 1.093 -2.977 1.00 93.44 90 TYR A N 1
ATOM 729 C CA . TYR A 1 90 ? -1.362 0.525 -4.320 1.00 93.44 90 TYR A CA 1
ATOM 730 C C . TYR A 1 90 ? -2.155 1.415 -5.282 1.00 93.44 90 TYR A C 1
ATOM 732 O O . TYR A 1 90 ? -1.687 1.655 -6.389 1.00 93.44 90 TYR A O 1
ATOM 740 N N . GLU A 1 91 ? -3.285 1.964 -4.837 1.00 93.56 91 GLU A N 1
ATOM 741 C CA . GLU A 1 91 ? -4.145 2.866 -5.622 1.00 93.56 91 GLU A CA 1
ATOM 742 C C . GLU A 1 91 ? -3.516 4.231 -5.911 1.00 93.56 91 GLU A C 1
ATOM 744 O O . GLU A 1 91 ? -3.778 4.827 -6.952 1.00 93.56 91 GLU A O 1
ATOM 749 N N . LEU A 1 92 ? -2.685 4.737 -4.999 1.00 91.38 92 LEU A N 1
ATOM 750 C CA . LEU A 1 92 ? -2.163 6.106 -5.057 1.00 91.38 92 LEU A CA 1
ATOM 751 C C . LEU A 1 92 ? -0.705 6.186 -5.516 1.00 91.38 92 LEU A C 1
ATOM 753 O O . LEU A 1 92 ? -0.191 7.285 -5.741 1.00 91.38 92 LEU A O 1
ATOM 757 N N . LYS A 1 93 ? 0.018 5.060 -5.590 1.00 89.56 93 LYS A N 1
ATOM 758 C CA . LYS A 1 93 ? 1.457 5.067 -5.892 1.00 89.56 93 LYS A CA 1
ATOM 759 C C . LYS A 1 93 ? 1.770 4.314 -7.163 1.00 89.56 93 LYS A C 1
ATOM 761 O O . LYS A 1 93 ? 1.291 3.210 -7.407 1.00 89.56 93 LYS A O 1
ATOM 766 N N . THR A 1 94 ? 2.681 4.903 -7.927 1.00 90.12 94 THR A N 1
ATOM 767 C CA . THR A 1 94 ? 3.360 4.182 -8.991 1.00 90.12 94 THR A CA 1
ATOM 768 C C . THR A 1 94 ? 4.605 3.512 -8.425 1.00 90.12 94 THR A C 1
ATOM 770 O O . THR A 1 94 ? 5.421 4.145 -7.753 1.00 90.12 94 THR A O 1
ATOM 773 N N . PHE A 1 95 ? 4.761 2.224 -8.715 1.00 89.19 95 PHE A N 1
ATOM 774 C CA . PHE A 1 95 ? 5.953 1.455 -8.375 1.00 89.19 95 PHE A CA 1
ATOM 775 C C . PHE A 1 95 ? 6.905 1.480 -9.562 1.00 89.19 95 PHE A C 1
ATOM 777 O O . PHE A 1 95 ? 6.525 1.099 -10.665 1.00 89.19 95 PHE A O 1
ATOM 784 N N . SER A 1 96 ? 8.139 1.921 -9.359 1.00 87.44 96 SER A N 1
ATOM 785 C CA . SER A 1 96 ? 9.124 2.057 -10.429 1.00 87.44 96 SER A CA 1
ATOM 786 C C . SER A 1 96 ? 10.356 1.208 -10.164 1.00 87.44 96 SER A C 1
ATOM 788 O O . SER A 1 96 ? 10.730 0.974 -9.017 1.00 87.44 96 SER A O 1
ATOM 790 N N . MET A 1 97 ? 11.006 0.738 -11.226 1.00 85.25 97 MET A N 1
ATOM 791 C CA . MET A 1 97 ? 12.328 0.137 -11.110 1.00 85.25 97 MET A CA 1
ATOM 792 C C . MET A 1 97 ? 13.224 0.434 -12.301 1.00 85.25 97 MET A C 1
ATOM 794 O O . MET A 1 97 ? 12.800 0.385 -13.455 1.00 85.25 97 MET A O 1
ATOM 798 N N . LEU A 1 98 ? 14.502 0.644 -12.000 1.00 81.06 98 LEU A N 1
ATOM 799 C CA . LEU A 1 98 ? 15.558 0.843 -12.979 1.00 81.06 98 LEU A CA 1
ATOM 800 C C . LEU A 1 98 ? 16.184 -0.487 -13.438 1.00 81.06 98 LEU A C 1
ATOM 802 O O . LEU A 1 98 ? 16.234 -1.485 -12.712 1.00 81.06 98 LEU A O 1
ATOM 806 N N . SER A 1 99 ? 16.695 -0.509 -14.668 1.00 74.12 99 SER A N 1
ATOM 807 C CA . SER A 1 99 ? 17.495 -1.613 -15.210 1.00 74.12 99 SER A CA 1
ATOM 808 C C . SER A 1 99 ? 18.709 -1.953 -14.324 1.00 74.12 99 SER A C 1
ATOM 810 O O . SER A 1 99 ? 19.346 -1.048 -13.777 1.00 74.12 99 SER A O 1
ATOM 812 N N . PRO A 1 100 ? 19.083 -3.243 -14.184 1.00 70.44 100 PRO A N 1
ATOM 813 C CA . PRO A 1 100 ? 18.531 -4.445 -14.830 1.00 70.44 100 PRO A CA 1
ATOM 814 C C . PRO A 1 100 ? 17.363 -5.097 -14.061 1.00 70.44 100 PRO A C 1
ATOM 816 O O . PRO A 1 100 ? 17.163 -6.307 -14.121 1.00 70.44 100 PRO A O 1
ATOM 819 N N . GLY A 1 101 ? 16.567 -4.327 -13.316 1.00 76.31 101 GLY A N 1
ATOM 820 C CA . GLY A 1 101 ? 15.697 -4.863 -12.271 1.00 76.31 101 GLY A CA 1
ATOM 821 C C . GLY A 1 101 ? 14.447 -5.656 -12.682 1.00 76.31 101 GLY A C 1
ATOM 822 O O . GLY A 1 101 ? 13.706 -6.086 -11.805 1.00 76.31 101 GLY A O 1
ATOM 823 N N . ARG A 1 102 ? 14.175 -5.898 -13.972 1.00 79.75 102 ARG A N 1
ATOM 824 C CA . ARG A 1 102 ? 12.876 -6.432 -14.446 1.00 79.75 102 ARG A CA 1
ATOM 825 C C . ARG A 1 102 ? 12.432 -7.729 -13.746 1.00 79.75 102 ARG A C 1
ATOM 827 O O . ARG A 1 102 ? 11.251 -7.885 -13.451 1.00 79.75 102 ARG A O 1
ATOM 834 N N . SER A 1 103 ? 13.348 -8.646 -13.434 1.00 83.00 103 SER A N 1
ATOM 835 C CA . SER A 1 103 ? 13.025 -9.887 -12.709 1.00 83.00 103 SER A CA 1
ATOM 836 C C . SER A 1 103 ? 12.578 -9.639 -11.263 1.00 83.00 103 SER A C 1
ATOM 838 O O . SER A 1 103 ? 11.644 -10.286 -10.789 1.00 83.00 103 SER A O 1
ATOM 840 N N . TYR A 1 104 ? 13.178 -8.667 -10.571 1.00 84.88 104 TYR A N 1
ATOM 841 C CA . TYR A 1 104 ? 12.751 -8.266 -9.229 1.00 84.88 104 TYR A CA 1
ATOM 842 C C . TYR A 1 104 ? 11.363 -7.620 -9.246 1.00 84.88 104 TYR A C 1
ATOM 844 O O . TYR A 1 104 ? 10.649 -7.725 -8.249 1.00 84.88 104 TYR A O 1
ATOM 852 N N . LEU A 1 105 ? 10.971 -7.002 -10.372 1.00 87.00 105 LEU A N 1
ATOM 853 C CA . LEU A 1 105 ? 9.671 -6.348 -10.515 1.00 87.00 105 LEU A CA 1
ATOM 854 C C . LEU A 1 105 ? 8.612 -7.430 -10.589 1.00 87.00 105 LEU A C 1
ATOM 856 O O . LEU A 1 105 ? 7.675 -7.447 -9.802 1.00 87.00 105 LEU A O 1
ATOM 860 N N . VAL A 1 106 ? 8.822 -8.386 -11.493 1.00 87.94 106 VAL A N 1
ATOM 861 C CA . VAL A 1 106 ? 7.952 -9.552 -11.644 1.00 87.94 106 VAL A CA 1
ATOM 862 C C . VAL A 1 106 ? 7.827 -10.296 -10.313 1.00 87.94 106 VAL A C 1
ATOM 864 O O . VAL A 1 106 ? 6.711 -10.546 -9.872 1.00 87.94 106 VAL A O 1
ATOM 867 N N . ARG A 1 107 ? 8.940 -10.546 -9.609 1.00 89.62 107 ARG A N 1
ATOM 868 C CA . ARG A 1 107 ? 8.929 -11.194 -8.286 1.00 89.62 107 ARG A CA 1
ATOM 869 C C . ARG A 1 107 ? 8.144 -10.401 -7.235 1.00 89.62 107 ARG A C 1
ATOM 871 O O . ARG A 1 107 ? 7.457 -10.999 -6.409 1.00 89.62 107 ARG A O 1
ATOM 878 N N . PHE A 1 108 ? 8.263 -9.073 -7.229 1.00 90.44 108 PHE A N 1
ATOM 879 C CA . PHE A 1 108 ? 7.4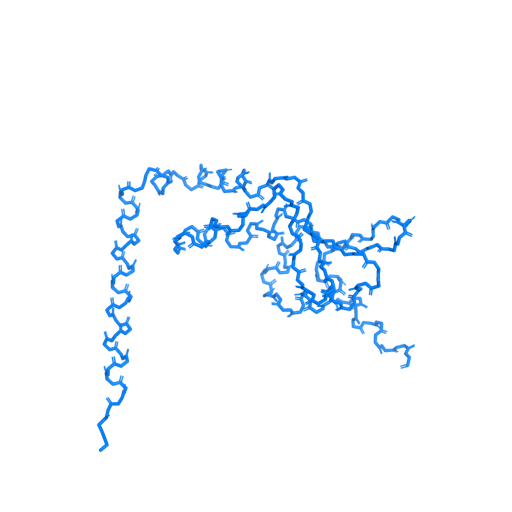78 -8.208 -6.347 1.00 90.44 108 PHE A CA 1
ATOM 880 C C . PHE A 1 108 ? 5.979 -8.360 -6.634 1.00 90.44 108 PHE A C 1
ATOM 882 O O . PHE A 1 108 ? 5.209 -8.620 -5.709 1.00 90.44 108 PHE A O 1
ATOM 889 N N . LEU A 1 109 ? 5.584 -8.296 -7.909 1.00 91.88 109 LEU A N 1
ATOM 890 C CA . LEU A 1 109 ? 4.191 -8.435 -8.338 1.00 91.88 109 LEU A CA 1
ATOM 891 C C . LEU A 1 109 ? 3.618 -9.826 -8.032 1.00 91.88 109 LEU A C 1
ATOM 893 O O . LEU A 1 109 ? 2.496 -9.928 -7.549 1.00 91.88 109 LEU A O 1
ATOM 897 N N . GLU A 1 110 ? 4.384 -10.899 -8.239 1.00 92.00 110 GLU A N 1
ATOM 898 C CA . GLU A 1 110 ? 3.971 -12.276 -7.915 1.00 92.00 110 GLU A CA 1
ATOM 899 C C . GLU A 1 110 ? 3.673 -12.478 -6.422 1.00 92.00 110 GLU A C 1
ATOM 901 O O . GLU A 1 110 ? 2.864 -13.328 -6.059 1.00 92.00 110 GLU A O 1
ATOM 906 N N . ARG A 1 111 ? 4.296 -11.679 -5.549 1.00 91.88 111 ARG A N 1
ATOM 907 C CA . ARG A 1 111 ? 4.089 -11.714 -4.094 1.00 91.88 111 ARG A CA 1
ATOM 908 C C .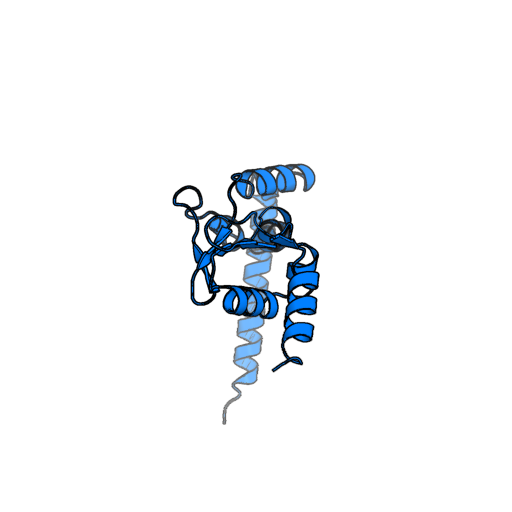 ARG A 1 111 ? 2.931 -10.838 -3.616 1.00 91.88 111 ARG A C 1
ATOM 910 O O . ARG A 1 111 ? 2.749 -10.713 -2.403 1.00 91.88 111 ARG A O 1
ATOM 917 N N . ARG A 1 112 ? 2.218 -10.149 -4.510 1.00 93.00 112 ARG A N 1
ATOM 918 C CA . ARG A 1 112 ? 1.034 -9.343 -4.177 1.00 93.00 112 ARG A CA 1
ATOM 919 C C . ARG A 1 112 ? -0.238 -10.154 -4.373 1.00 93.00 112 ARG A C 1
ATOM 921 O O . ARG A 1 112 ? -0.302 -11.055 -5.210 1.00 93.00 112 ARG A O 1
ATOM 928 N N . THR A 1 113 ? -1.267 -9.826 -3.599 1.00 95.38 113 THR A N 1
ATOM 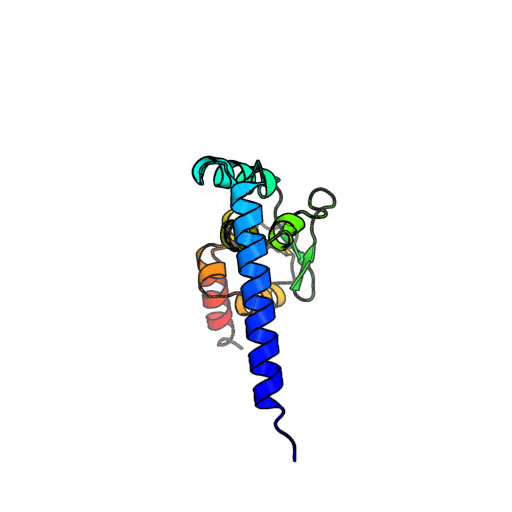929 C CA . THR A 1 113 ? -2.583 -10.456 -3.765 1.00 95.38 113 THR A CA 1
ATOM 930 C C . THR A 1 113 ? -3.198 -10.075 -5.116 1.00 95.38 113 THR A C 1
ATOM 932 O O . THR A 1 113 ? -2.703 -9.196 -5.821 1.00 95.38 113 THR A O 1
ATOM 935 N N . VAL A 1 114 ? -4.267 -10.764 -5.526 1.00 95.12 114 VAL A N 1
ATOM 936 C CA . VAL A 1 114 ? -5.023 -10.394 -6.740 1.00 95.12 114 VAL A CA 1
ATOM 937 C C . VAL A 1 114 ? -5.524 -8.954 -6.626 1.00 95.12 114 VAL A C 1
ATOM 939 O O . VAL A 1 114 ? -5.134 -8.128 -7.441 1.00 95.12 114 VAL A O 1
ATOM 942 N N . VAL A 1 115 ? -6.236 -8.639 -5.541 1.00 95.81 115 VAL A N 1
ATOM 943 C CA . VAL A 1 115 ? -6.795 -7.301 -5.293 1.00 95.81 115 VAL A CA 1
ATOM 944 C C . VAL A 1 115 ? -5.712 -6.221 -5.312 1.00 95.81 115 VAL A C 1
ATOM 946 O O . VAL A 1 115 ? -5.865 -5.219 -5.994 1.00 95.81 115 VAL A O 1
ATOM 949 N N . GLN A 1 116 ? -4.570 -6.443 -4.649 1.00 95.50 116 GLN A N 1
ATOM 950 C CA . GLN A 1 116 ? -3.464 -5.476 -4.658 1.00 95.50 116 GLN A CA 1
ATOM 951 C C . GLN A 1 116 ? -2.933 -5.194 -6.067 1.00 95.50 116 GLN A C 1
ATOM 953 O O . GLN A 1 116 ? -2.548 -4.069 -6.352 1.00 95.50 116 GLN A O 1
ATOM 958 N N . ARG A 1 117 ? -2.884 -6.203 -6.944 1.00 95.06 117 ARG A N 1
ATOM 959 C CA . ARG A 1 117 ? -2.415 -6.033 -8.327 1.00 95.06 117 ARG A CA 1
ATOM 960 C C . ARG A 1 117 ? -3.437 -5.320 -9.202 1.00 95.06 117 ARG A C 1
ATOM 962 O O . ARG A 1 117 ? -3.033 -4.581 -10.090 1.00 95.06 117 ARG A O 1
ATOM 969 N N . GLU A 1 118 ? -4.722 -5.565 -8.980 1.00 93.88 118 GLU A N 1
ATOM 970 C CA . GLU A 1 118 ? -5.804 -4.946 -9.752 1.00 93.88 118 GLU A CA 1
ATOM 971 C C . GLU A 1 118 ? -5.913 -3.449 -9.478 1.00 93.88 118 GLU A C 1
ATOM 973 O O . GLU A 1 118 ? -6.113 -2.675 -10.407 1.00 93.88 118 GLU A O 1
ATOM 978 N N . VAL A 1 119 ? -5.716 -3.042 -8.223 1.00 94.44 119 VAL A N 1
ATOM 979 C CA . VAL A 1 119 ? -5.822 -1.634 -7.822 1.00 94.44 119 VAL A CA 1
ATOM 980 C C . VAL A 1 119 ? -4.517 -0.845 -7.984 1.00 94.44 119 VAL A C 1
ATOM 982 O O . VAL A 1 119 ? -4.496 0.352 -7.730 1.00 94.44 119 VAL A O 1
ATOM 985 N N . MET A 1 120 ? -3.410 -1.484 -8.380 1.00 94.56 120 MET A N 1
ATOM 986 C CA . MET A 1 120 ? -2.121 -0.803 -8.551 1.00 94.56 120 MET A CA 1
ATOM 987 C C . MET A 1 120 ? -2.199 0.293 -9.625 1.00 94.56 120 MET A C 1
ATOM 989 O O . MET A 1 120 ? -2.368 -0.016 -10.804 1.00 94.56 120 MET A O 1
ATOM 993 N N . ALA A 1 121 ? -1.971 1.549 -9.229 1.00 87.31 121 ALA A N 1
ATOM 994 C CA . ALA A 1 121 ? -2.070 2.735 -10.087 1.00 87.31 121 ALA A CA 1
ATOM 995 C C . ALA A 1 121 ? -1.159 2.669 -11.319 1.00 87.31 121 ALA A C 1
ATOM 997 O O . ALA A 1 121 ? -1.497 3.135 -12.407 1.00 87.31 121 ALA A O 1
ATOM 998 N N . GLY A 1 122 ? 0.033 2.101 -11.141 1.00 89.56 122 GLY A N 1
ATOM 999 C CA . GLY A 1 122 ? 1.012 2.010 -12.204 1.00 89.56 122 GLY A CA 1
ATOM 1000 C C . GLY A 1 122 ? 2.259 1.260 -11.793 1.00 89.56 122 GLY A C 1
ATOM 1001 O O . GLY A 1 122 ? 2.704 1.310 -10.643 1.00 89.56 122 GLY A O 1
ATOM 1002 N N . VAL A 1 123 ? 2.855 0.589 -12.770 1.00 91.19 123 VAL A N 1
ATOM 1003 C CA . VAL A 1 123 ? 4.151 -0.052 -12.625 1.00 91.19 123 VAL A CA 1
ATOM 1004 C C . VAL A 1 123 ? 5.046 0.389 -13.776 1.00 91.19 123 VAL A C 1
ATOM 1006 O O . VAL A 1 123 ? 4.742 0.145 -14.946 1.00 91.19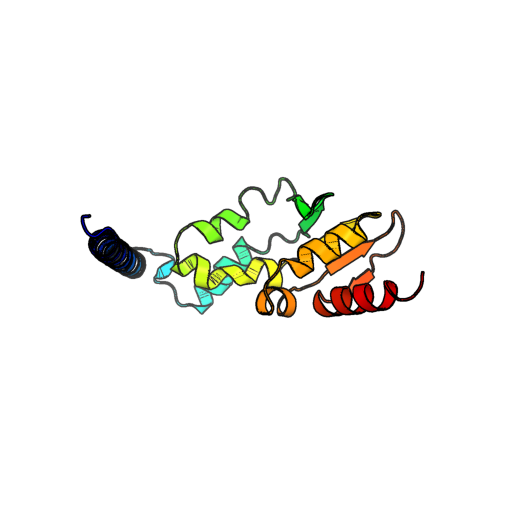 123 VAL A O 1
ATOM 1009 N N . LYS A 1 124 ? 6.158 1.034 -13.429 1.00 89.88 124 LYS A N 1
ATOM 1010 C CA . LYS A 1 124 ? 7.135 1.579 -14.367 1.00 89.88 124 LYS A CA 1
ATOM 1011 C C . LYS A 1 124 ? 8.411 0.751 -14.372 1.00 89.88 124 LYS A C 1
ATOM 1013 O O . LYS A 1 124 ? 8.951 0.405 -13.320 1.00 89.88 124 LYS A O 1
ATOM 1018 N N . TRP A 1 125 ? 8.945 0.512 -15.559 1.00 85.81 125 TRP A N 1
ATOM 1019 C CA . TRP A 1 125 ? 10.309 0.026 -15.727 1.00 85.81 125 TRP A CA 1
ATOM 1020 C C . TRP A 1 125 ? 11.032 0.883 -16.759 1.00 85.81 125 TRP A C 1
ATOM 1022 O O . TRP A 1 125 ? 10.466 1.206 -17.802 1.00 85.81 125 TRP A O 1
ATOM 1032 N N . SER A 1 126 ? 12.279 1.256 -16.480 1.00 80.69 126 SER A N 1
ATOM 1033 C CA . SER A 1 126 ? 13.105 1.980 -17.447 1.00 80.69 126 SER A CA 1
ATOM 1034 C C . SER A 1 126 ? 14.542 1.483 -17.476 1.00 80.69 126 SER A C 1
ATOM 1036 O O . SER A 1 126 ? 15.145 1.111 -16.462 1.00 80.69 126 SER A O 1
ATOM 1038 N N . TRP A 1 127 ? 15.114 1.508 -18.676 1.00 76.56 127 TRP A N 1
ATOM 1039 C CA . TRP A 1 127 ? 16.557 1.510 -18.848 1.00 76.56 127 TRP A CA 1
ATOM 1040 C C . TRP A 1 127 ? 17.099 2.929 -18.642 1.00 76.56 127 TRP A C 1
ATOM 1042 O O . TRP A 1 127 ? 16.375 3.911 -18.833 1.00 76.56 127 TRP A O 1
ATOM 1052 N N . TYR A 1 128 ? 18.365 3.051 -18.240 1.00 70.94 128 TYR A N 1
ATOM 1053 C CA . TYR A 1 128 ? 18.974 4.358 -17.997 1.00 70.94 128 TYR A CA 1
ATOM 1054 C C . TYR A 1 128 ? 18.919 5.213 -19.275 1.00 70.94 128 TYR A C 1
ATOM 1056 O O . TYR A 1 128 ? 19.404 4.790 -20.317 1.00 70.94 128 TYR A O 1
ATOM 1064 N N . GLY A 1 129 ? 18.287 6.390 -19.213 1.00 67.06 129 GLY A N 1
ATOM 1065 C CA . GLY A 1 129 ? 18.139 7.289 -20.367 1.00 67.06 129 GLY A CA 1
ATOM 1066 C C . GLY A 1 129 ? 17.012 6.946 -21.354 1.00 67.06 129 GLY A C 1
ATOM 1067 O O . GLY A 1 129 ? 16.882 7.627 -22.365 1.00 67.06 129 GLY A O 1
ATOM 1068 N N . SER A 1 130 ? 16.182 5.935 -21.075 1.00 77.06 130 SER A N 1
ATOM 1069 C CA . SER A 1 130 ? 14.978 5.625 -21.868 1.00 77.06 130 SER A CA 1
ATOM 1070 C C . SER A 1 130 ? 13.705 6.167 -21.213 1.00 77.06 130 SER A C 1
ATOM 1072 O O . SER A 1 130 ? 13.641 6.305 -19.988 1.00 77.06 130 SER A O 1
ATOM 1074 N N . ALA A 1 131 ? 12.679 6.447 -22.022 1.00 77.00 131 ALA A N 1
ATOM 1075 C CA . ALA A 1 131 ? 11.353 6.752 -21.499 1.00 77.00 131 ALA A CA 1
ATOM 1076 C C . ALA A 1 131 ? 10.813 5.532 -20.720 1.00 77.00 131 ALA A C 1
ATOM 1078 O O . ALA A 1 131 ? 10.895 4.413 -21.230 1.00 77.00 131 ALA A O 1
ATOM 1079 N N . PRO A 1 132 ? 10.292 5.708 -19.492 1.00 78.62 132 PRO A N 1
ATOM 1080 C CA . PRO A 1 132 ? 9.775 4.598 -18.703 1.00 78.62 132 PRO A CA 1
ATOM 1081 C C . PRO A 1 132 ? 8.541 3.972 -19.357 1.00 78.62 132 PRO A C 1
ATOM 1083 O O . PRO A 1 132 ? 7.561 4.660 -19.637 1.00 78.62 132 PRO A O 1
ATOM 1086 N N . GLU A 1 133 ? 8.574 2.652 -19.537 1.00 82.06 133 GLU A N 1
ATOM 1087 C CA . GLU A 1 133 ? 7.402 1.862 -19.911 1.00 82.06 133 GLU A CA 1
ATOM 1088 C C . GLU A 1 133 ? 6.468 1.794 -18.700 1.00 82.06 133 GLU A C 1
ATOM 1090 O O . GLU A 1 133 ? 6.873 1.325 -17.631 1.00 82.06 133 GLU A O 1
ATOM 1095 N N . MET A 1 134 ? 5.230 2.265 -18.854 1.00 85.50 134 MET A N 1
ATOM 1096 C CA . MET A 1 134 ? 4.203 2.209 -17.817 1.00 85.50 134 MET A CA 1
ATOM 1097 C C . MET A 1 134 ? 3.127 1.207 -18.218 1.00 85.50 134 MET A C 1
ATOM 1099 O O . MET A 1 134 ? 2.496 1.347 -19.261 1.00 85.50 134 MET A O 1
ATOM 1103 N N . HIS A 1 135 ? 2.912 0.214 -17.362 1.00 87.00 135 HIS A N 1
ATOM 1104 C CA . HIS A 1 135 ? 1.870 -0.792 -17.533 1.00 87.00 135 HIS A CA 1
ATOM 1105 C C . HIS A 1 135 ? 1.208 -1.097 -16.192 1.00 87.00 135 HIS A C 1
ATOM 1107 O O . HIS A 1 135 ? 1.764 -0.818 -15.124 1.00 87.00 135 HIS A O 1
ATOM 1113 N N . SER A 1 136 ? 0.033 -1.715 -16.239 1.00 91.00 136 SER A N 1
ATOM 1114 C CA . SER A 1 136 ? -0.580 -2.309 -15.052 1.00 91.00 136 SER A CA 1
ATOM 1115 C C . SER A 1 136 ? 0.248 -3.495 -14.538 1.00 91.00 136 SER A C 1
ATOM 1117 O O . SER A 1 136 ? 0.999 -4.145 -15.275 1.00 91.00 136 SER A O 1
ATOM 1119 N N . ALA A 1 137 ? 0.081 -3.839 -13.260 1.00 90.44 137 ALA A N 1
ATOM 1120 C CA . ALA A 1 137 ? 0.720 -5.019 -12.676 1.00 90.44 137 ALA A CA 1
ATOM 1121 C C . ALA A 1 137 ? 0.355 -6.321 -13.414 1.00 90.44 137 ALA A C 1
ATOM 1123 O O . ALA A 1 137 ? 1.190 -7.217 -13.570 1.00 90.44 137 ALA A O 1
ATOM 1124 N N . VAL A 1 138 ? -0.891 -6.427 -13.881 1.00 90.25 138 VAL A N 1
ATOM 1125 C CA . VAL A 1 138 ? -1.402 -7.603 -14.595 1.00 90.25 138 VAL A CA 1
ATOM 1126 C C . VAL A 1 138 ? -0.723 -7.755 -15.956 1.00 90.25 138 VAL A C 1
ATOM 1128 O O . VAL A 1 138 ? -0.282 -8.851 -16.308 1.00 90.25 138 VAL A O 1
ATOM 1131 N N . GLU A 1 139 ? -0.568 -6.660 -16.699 1.00 89.44 139 GLU A N 1
ATOM 1132 C CA . GLU A 1 139 ? 0.132 -6.658 -17.986 1.00 89.44 139 GLU A CA 1
ATOM 1133 C C . GLU A 1 139 ? 1.605 -7.042 -17.832 1.00 89.44 139 GLU A C 1
ATOM 1135 O O . GLU A 1 139 ? 2.101 -7.870 -18.596 1.00 89.44 139 GLU A O 1
ATOM 1140 N N . TRP A 1 140 ? 2.293 -6.530 -16.806 1.00 89.19 140 TRP A N 1
ATOM 1141 C CA . TRP A 1 140 ? 3.678 -6.917 -16.514 1.00 89.19 140 TRP A CA 1
ATOM 1142 C C . TRP A 1 140 ? 3.841 -8.423 -16.301 1.00 89.19 140 TRP A C 1
ATOM 1144 O O . TRP A 1 140 ? 4.757 -9.031 -16.863 1.00 89.19 140 TRP A O 1
ATOM 1154 N N . LEU A 1 141 ? 2.943 -9.035 -15.525 1.00 89.19 141 LEU A N 1
ATOM 1155 C CA . LEU A 1 141 ? 2.945 -10.481 -15.291 1.00 89.19 141 LEU A CA 1
ATOM 1156 C C . LEU A 1 141 ? 2.589 -11.279 -16.549 1.00 89.19 141 LEU A C 1
ATOM 1158 O O . LEU A 1 141 ? 3.113 -12.372 -16.756 1.00 89.19 141 LEU A O 1
ATOM 1162 N N . ARG A 1 142 ? 1.717 -10.749 -17.411 1.00 89.62 142 ARG A N 1
ATOM 1163 C CA . ARG A 1 142 ? 1.403 -11.375 -18.700 1.00 89.62 142 ARG A CA 1
ATOM 1164 C C . ARG A 1 142 ? 2.624 -11.364 -19.621 1.00 89.62 142 ARG A C 1
ATOM 1166 O O . ARG A 1 142 ? 2.997 -12.405 -20.155 1.00 89.62 142 ARG A O 1
ATOM 1173 N N . MET A 1 143 ? 3.287 -10.217 -19.755 1.00 85.19 143 MET A N 1
ATOM 1174 C CA . MET A 1 143 ? 4.474 -10.052 -20.601 1.00 85.19 143 MET A CA 1
ATOM 1175 C C . MET A 1 143 ? 5.676 -10.872 -20.119 1.00 85.19 143 MET A C 1
ATOM 1177 O O . MET A 1 143 ? 6.477 -11.327 -20.936 1.00 85.19 143 MET A O 1
ATOM 1181 N N . SER A 1 144 ? 5.835 -11.058 -18.804 1.00 82.69 144 SER A N 1
ATOM 1182 C CA . SER A 1 144 ? 6.945 -11.843 -18.249 1.00 82.69 144 SER A CA 1
ATOM 1183 C C . SER A 1 144 ? 6.821 -13.340 -18.527 1.00 82.69 144 SER A C 1
ATOM 1185 O O . SER A 1 144 ? 7.841 -14.018 -18.627 1.00 82.69 144 SER A O 1
ATOM 1187 N N . ARG A 1 145 ? 5.592 -13.847 -18.675 1.00 83.12 145 ARG A N 1
ATOM 1188 C CA . ARG A 1 145 ? 5.324 -15.245 -19.033 1.00 83.12 145 ARG A CA 1
ATOM 1189 C C . ARG A 1 145 ? 5.627 -15.509 -20.504 1.00 83.12 145 ARG A C 1
ATOM 1191 O O . ARG A 1 145 ? 6.360 -16.439 -20.790 1.00 83.12 145 ARG A O 1
ATOM 1198 N N . VAL A 1 146 ? 5.181 -14.627 -21.401 1.00 72.94 146 VAL A N 1
ATOM 1199 C CA . VAL A 1 146 ? 5.412 -14.761 -22.854 1.00 72.94 146 VAL A CA 1
ATOM 1200 C C . VAL A 1 146 ? 6.905 -14.759 -23.211 1.00 72.94 146 VAL A C 1
ATOM 1202 O O . VAL A 1 146 ? 7.330 -15.482 -24.102 1.00 72.94 146 VAL A O 1
ATOM 1205 N N . ARG A 1 147 ? 7.735 -13.975 -22.507 1.00 59.97 147 ARG A N 1
ATOM 1206 C CA . ARG A 1 147 ? 9.184 -13.902 -22.782 1.00 59.97 147 ARG A CA 1
ATOM 1207 C C . ARG A 1 147 ? 10.004 -15.089 -22.256 1.00 59.97 147 ARG A C 1
ATOM 1209 O O . ARG A 1 147 ? 11.193 -15.145 -22.560 1.00 59.97 147 ARG A O 1
ATOM 1216 N N . LYS A 1 148 ? 9.430 -15.997 -21.454 1.00 53.84 148 LYS A N 1
ATOM 1217 C CA . LYS A 1 148 ? 10.137 -17.212 -21.004 1.00 53.84 148 LYS A CA 1
ATOM 1218 C C . LYS A 1 148 ? 10.207 -18.294 -22.088 1.00 53.84 148 LYS A C 1
ATOM 1220 O O . LYS A 1 148 ? 11.072 -19.151 -21.987 1.00 53.84 148 LYS A O 1
ATOM 1225 N N . ASP A 1 149 ? 9.381 -18.204 -23.128 1.00 39.16 149 ASP A N 1
ATOM 1226 C CA . ASP A 1 149 ? 9.224 -19.250 -24.148 1.00 39.16 149 ASP A CA 1
ATOM 1227 C C . ASP A 1 149 ? 10.087 -19.002 -25.406 1.00 39.16 149 ASP A C 1
ATOM 1229 O O . ASP A 1 149 ? 9.763 -19.472 -26.493 1.00 39.16 149 ASP A O 1
ATOM 1233 N N . SER A 1 150 ? 11.152 -18.197 -25.305 1.00 35.12 150 SER A N 1
ATOM 1234 C CA . SER A 1 150 ? 11.922 -17.717 -26.471 1.00 35.12 150 SER A CA 1
ATOM 1235 C C . SER A 1 150 ? 13.445 -17.851 -26.349 1.00 35.12 150 SER A C 1
ATOM 1237 O O . SER A 1 150 ? 14.156 -17.175 -27.091 1.00 35.12 150 SER A O 1
ATOM 1239 N N . TRP A 1 151 ? 13.947 -18.697 -25.444 1.00 34.41 151 TRP A N 1
ATOM 1240 C CA . TRP A 1 151 ? 15.370 -19.046 -25.338 1.00 34.41 151 TRP A CA 1
ATOM 1241 C C . TRP A 1 151 ? 15.546 -20.516 -24.983 1.00 34.41 151 TRP A C 1
ATOM 1243 O O . TRP A 1 151 ? 14.891 -20.952 -24.010 1.00 34.41 151 TRP A O 1
#

Secondary structure (DSSP, 8-state):
---HHHHHHHHHHHHHHHHHHHHHHHHHH-TTTTS-HHHHHHHHHHHH--S-PEEEPTTS-EE--GGGTTGGGGGGS-HHHHHHHTTHHHHS-EEEEETTTHHHHHHHHHTS-HHHHHS--EEEEE-TTSPPEEE-HHHHHHHHHHGGG--

Organism: Alternaria alternata (NCBI:txid5599)

Foldseek 3Di:
DDDPPVVVVVVVVVVVVVQVVVVVCCCVPPPQNVDPLVVNLVVLLVLLQPPDAWEQDDQRDTDDDPSCVCSCVQCVPGPVSVVSRVLSNQQRHEYEYEPPCLVSLLVNLVPDDPSSQVNRNWYWYDYVPDDTDIDGSVVSNVVVVVVVVPD

Sequence (151 aa):
MLNRRSTESGFASHVLQTQDEISRCNTMNSPLLRLPAEIRNMIWTFALDRGQDIELLRHSELRFPHTLQNYLSLLFVCRQIHAETALLPYELKTFSMLSPGRSYLVRFLERRTVVQREVMAGVKWSWYGSAPEMHSAVEWLRMSRVRKDSW

Radius of gyration: 20.31 Å; chains: 1; bounding box: 37×49×55 Å